Protein AF-A0A8R1I7Q3-F1 (afdb_monomer)

Nearest PDB structures (foldseek):
  7xw9-assembly1_R  TM=7.236E-01  e=1.911E+00  Homo sapiens
  2qe0-assembly1_D  TM=3.844E-01  e=2.574E+00  Streptococcus mutans
  7pkj-assembly1_C  TM=3.830E-01  e=5.929E+00  Streptococcus pyogenes M49 591
  7pkc-assembly3_I  TM=3.799E-01  e=6.680E+00  Streptococcus pyogenes M49 591

Foldseek 3Di:
DPPPPVVVVLVVLLVVLVVLLVVLVVLLVCLPPVDDPVCVVVSVVSNLVSVLSNLLSVLCQAFVWDWDDDPVDIDTDGPHVCVVVDDVSNVVSVVVSVVSD

Sequence (101 aa):
MIFAPTTVFSIVHSVISILGMIFNLLLTYLALWKTPKVIRSYATLIVNFAVSDFCACFSDLLVQQRIIPAGLTLGYVSSGVCKYFGPRVCYTMWVSFYLFF

Secondary structure (DSSP, 8-state):
---HHHHHHHHHHHHHHHHHHHHHHHHHHHHHHT--GGGHHHHHHHHHHHHHHHHHHHHHHHH-EEEEEETTEEEEEE-SGGGGT-HHHHHHHHHHHHH--

Organism: Caenorhabditis japonica (NCBI:txid281687)

Mean predicted aligned error: 8.15 Å

Radius of gyration: 17.1 Å; Cα contacts (8 Å, |Δi|>4): 95; chains: 1; bounding box: 45×26×52 Å

Structure (mmCIF, N/CA/C/O backbone):
data_AF-A0A8R1I7Q3-F1
#
_entry.id   AF-A0A8R1I7Q3-F1
#
loop_
_atom_site.group_PDB
_atom_site.id
_atom_site.type_symbol
_atom_site.label_atom_id
_atom_site.label_alt_id
_atom_site.label_comp_id
_atom_site.label_asym_id
_atom_site.label_entity_id
_atom_site.label_seq_id
_atom_site.pdbx_PDB_ins_code
_atom_site.Cartn_x
_atom_site.Cartn_y
_atom_site.Cartn_z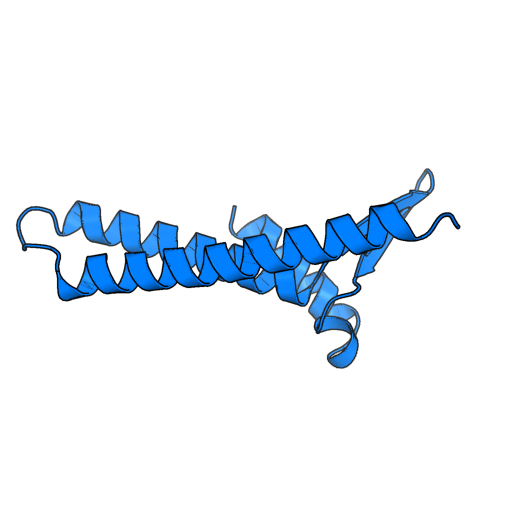
_atom_site.occupancy
_atom_site.B_iso_or_equiv
_atom_site.auth_seq_id
_atom_site.auth_comp_id
_atom_site.auth_asym_id
_atom_site.auth_atom_id
_atom_site.pdbx_PDB_model_num
ATOM 1 N N . MET A 1 1 ? 23.485 12.612 -16.899 1.00 41.44 1 MET A N 1
ATOM 2 C CA . MET A 1 1 ? 23.007 13.327 -15.690 1.00 41.44 1 MET A CA 1
ATOM 3 C C . MET A 1 1 ? 21.480 13.561 -15.660 1.00 41.44 1 MET A C 1
ATOM 5 O O . MET A 1 1 ? 21.023 14.383 -14.886 1.00 41.44 1 MET A O 1
ATOM 9 N N . ILE A 1 2 ? 20.667 12.818 -16.436 1.00 52.59 2 ILE A N 1
ATOM 10 C CA . ILE A 1 2 ? 19.211 13.069 -16.619 1.00 52.59 2 ILE A CA 1
ATOM 11 C C . ILE A 1 2 ? 18.325 12.095 -15.793 1.00 52.59 2 ILE A C 1
ATOM 13 O O . ILE A 1 2 ? 17.105 12.197 -15.784 1.00 52.59 2 ILE A O 1
ATOM 17 N N . PHE A 1 3 ? 18.928 11.161 -15.046 1.00 53.81 3 PHE A N 1
ATOM 18 C CA . PHE A 1 3 ? 18.215 10.092 -14.324 1.00 53.81 3 PHE A CA 1
ATOM 19 C C . PHE A 1 3 ? 17.756 10.445 -12.896 1.00 53.81 3 PHE A C 1
ATOM 21 O O . PHE A 1 3 ? 17.005 9.677 -12.308 1.00 53.81 3 PHE A O 1
ATOM 28 N N . ALA A 1 4 ? 18.177 11.578 -12.326 1.00 56.50 4 ALA A N 1
ATOM 29 C CA . ALA A 1 4 ? 17.861 11.929 -10.937 1.00 56.50 4 ALA A CA 1
ATOM 30 C C . ALA A 1 4 ? 16.367 12.220 -10.642 1.00 56.50 4 ALA A C 1
ATOM 32 O O . ALA A 1 4 ? 15.885 11.762 -9.609 1.00 56.50 4 ALA A O 1
ATOM 33 N N . PRO A 1 5 ? 15.590 12.935 -11.486 1.00 60.81 5 PRO A N 1
ATOM 34 C CA . PRO A 1 5 ? 14.223 13.299 -11.103 1.00 60.81 5 PRO A CA 1
ATOM 35 C C . PRO A 1 5 ? 13.256 12.106 -11.125 1.00 60.81 5 PRO A C 1
ATOM 37 O O . PRO A 1 5 ? 12.355 12.026 -10.294 1.00 60.81 5 PRO A O 1
ATOM 40 N N . THR A 1 6 ? 13.440 11.152 -12.042 1.00 67.75 6 THR A N 1
ATOM 41 C CA . THR A 1 6 ? 12.546 9.990 -12.174 1.00 67.75 6 THR A CA 1
ATOM 42 C C . THR A 1 6 ? 12.758 8.960 -11.068 1.00 67.75 6 THR A C 1
ATOM 44 O O . THR A 1 6 ? 11.790 8.365 -10.598 1.00 67.75 6 THR A O 1
ATOM 47 N N . THR A 1 7 ? 14.000 8.765 -10.620 1.00 69.06 7 THR A N 1
ATOM 48 C CA . THR A 1 7 ? 14.313 7.851 -9.513 1.00 69.06 7 THR A CA 1
ATOM 49 C C . THR A 1 7 ? 13.853 8.416 -8.178 1.00 69.06 7 THR A C 1
ATOM 51 O O . THR A 1 7 ? 13.235 7.691 -7.404 1.00 69.06 7 THR A O 1
ATOM 54 N N . VAL A 1 8 ? 14.065 9.714 -7.931 1.00 76.50 8 VAL A N 1
ATOM 55 C CA . VAL A 1 8 ? 13.585 10.387 -6.715 1.00 76.50 8 VAL A CA 1
ATOM 56 C C . VAL A 1 8 ? 12.065 10.303 -6.618 1.00 76.50 8 VAL A C 1
ATOM 58 O O . VAL A 1 8 ? 11.552 9.932 -5.568 1.00 76.50 8 VAL A O 1
ATOM 61 N N . PHE A 1 9 ? 11.345 10.550 -7.715 1.00 77.06 9 PHE A N 1
ATOM 62 C CA . PHE A 1 9 ? 9.886 10.436 -7.726 1.00 77.06 9 PHE A CA 1
ATOM 63 C C . PHE A 1 9 ? 9.414 9.015 -7.390 1.00 77.06 9 PHE A C 1
ATOM 65 O O . PHE A 1 9 ? 8.549 8.839 -6.538 1.00 77.06 9 PHE A O 1
ATOM 72 N N . SER A 1 10 ? 10.036 7.990 -7.983 1.00 76.38 10 SER A N 1
ATOM 73 C CA . SER A 1 10 ? 9.704 6.588 -7.696 1.00 76.38 10 SER A CA 1
ATOM 74 C C . SER A 1 10 ? 9.973 6.208 -6.236 1.00 76.38 10 SER A C 1
ATOM 76 O O . SER A 1 10 ? 9.194 5.466 -5.639 1.00 76.38 10 SER A O 1
ATOM 78 N N . ILE A 1 11 ? 11.063 6.710 -5.648 1.00 79.31 11 ILE A N 1
ATOM 79 C CA . ILE A 1 11 ? 11.422 6.453 -4.246 1.00 79.31 11 ILE A CA 1
ATOM 80 C C . ILE A 1 11 ? 10.428 7.141 -3.311 1.00 79.31 11 ILE A C 1
ATOM 82 O O . ILE A 1 11 ? 9.907 6.498 -2.406 1.00 79.31 11 ILE A O 1
ATOM 86 N N . VAL A 1 12 ? 10.129 8.420 -3.547 1.00 85.00 12 VAL A N 1
ATOM 87 C CA . VAL A 1 12 ? 9.166 9.187 -2.744 1.00 85.00 12 VAL A CA 1
ATOM 88 C C . VAL A 1 12 ? 7.796 8.520 -2.775 1.00 85.00 12 VAL A C 1
ATOM 90 O O . VAL A 1 12 ? 7.210 8.290 -1.721 1.00 85.00 12 VAL A O 1
ATOM 93 N N . HIS A 1 13 ? 7.329 8.131 -3.962 1.00 83.88 13 HIS A N 1
ATOM 94 C CA . HIS A 1 13 ? 6.064 7.421 -4.130 1.00 83.88 13 HIS A CA 1
ATOM 95 C C . HIS A 1 13 ? 6.049 6.103 -3.348 1.00 83.88 13 HIS A C 1
ATOM 97 O O . HIS A 1 13 ? 5.118 5.839 -2.600 1.00 83.88 13 HIS A O 1
ATOM 103 N N . SER A 1 14 ? 7.144 5.337 -3.401 1.00 83.75 14 SER A N 1
ATOM 104 C CA . SER A 1 14 ? 7.277 4.100 -2.617 1.00 83.75 14 SER A CA 1
ATOM 105 C C . SER A 1 14 ? 7.207 4.347 -1.109 1.00 83.75 14 SER A C 1
ATOM 107 O O . SER A 1 14 ? 6.535 3.612 -0.391 1.00 83.75 14 SER A O 1
ATOM 109 N N . VAL A 1 15 ? 7.891 5.380 -0.609 1.00 88.62 15 VAL A N 1
ATOM 110 C CA . VAL A 1 15 ? 7.890 5.723 0.822 1.00 88.62 15 VAL A CA 1
ATOM 111 C C . VAL A 1 15 ? 6.496 6.151 1.274 1.00 88.62 15 VAL A C 1
ATOM 113 O O . VAL A 1 15 ? 6.038 5.709 2.327 1.00 88.62 15 VAL A O 1
ATOM 116 N N . ILE A 1 16 ? 5.804 6.965 0.474 1.00 89.56 16 ILE A N 1
ATOM 117 C CA . ILE A 1 16 ? 4.433 7.400 0.759 1.00 89.56 16 ILE A CA 1
ATOM 118 C C . ILE A 1 16 ? 3.487 6.198 0.777 1.00 89.56 16 ILE A C 1
ATOM 120 O O . ILE A 1 16 ? 2.712 6.070 1.720 1.00 89.56 16 ILE A O 1
ATOM 124 N N . SER A 1 17 ? 3.586 5.286 -0.193 1.00 88.56 17 SER A N 1
ATOM 125 C CA . SER A 1 17 ? 2.749 4.084 -0.241 1.00 88.56 17 SER A CA 1
ATOM 126 C C . SER A 1 17 ? 3.001 3.163 0.961 1.00 88.56 17 SER A C 1
ATOM 128 O O . SER A 1 17 ? 2.048 2.673 1.562 1.00 88.56 17 SER A O 1
ATOM 130 N N . ILE A 1 18 ? 4.254 2.993 1.405 1.00 90.12 18 ILE A N 1
ATOM 131 C CA . ILE A 1 18 ? 4.578 2.225 2.625 1.00 90.12 18 ILE A CA 1
ATOM 132 C C . ILE A 1 18 ? 3.991 2.895 3.875 1.00 90.12 18 ILE A C 1
ATOM 134 O O . ILE A 1 18 ? 3.384 2.222 4.710 1.00 90.12 18 ILE A O 1
ATOM 138 N N . LEU A 1 19 ? 4.139 4.215 4.013 1.00 93.50 19 LEU A N 1
ATOM 139 C CA . LEU A 1 19 ? 3.548 4.959 5.129 1.00 93.50 19 LEU A CA 1
ATOM 140 C C . LEU A 1 19 ? 2.019 4.854 5.116 1.00 93.50 19 LEU A C 1
ATOM 142 O O . LEU A 1 19 ? 1.419 4.597 6.158 1.00 93.50 19 LEU A O 1
ATOM 146 N N . GLY A 1 20 ? 1.401 4.978 3.940 1.00 90.31 20 GLY A N 1
ATOM 147 C CA . GLY A 1 20 ? -0.033 4.795 3.734 1.00 90.31 20 GLY A CA 1
ATOM 148 C C . GLY A 1 20 ? -0.504 3.417 4.188 1.00 90.31 20 GLY A C 1
ATOM 149 O O . GLY A 1 20 ? -1.481 3.321 4.928 1.00 90.31 20 GLY A O 1
ATOM 150 N N . MET A 1 21 ? 0.227 2.352 3.851 1.00 92.31 21 MET A N 1
ATOM 151 C CA . MET A 1 21 ? -0.078 1.005 4.342 1.00 92.31 21 MET A CA 1
ATOM 152 C C . MET A 1 21 ? -0.014 0.919 5.871 1.00 92.31 21 MET A C 1
ATOM 154 O O . MET A 1 21 ? -0.929 0.377 6.487 1.00 92.31 21 MET A O 1
ATOM 158 N N . ILE A 1 22 ? 1.037 1.462 6.493 1.00 94.50 22 ILE A N 1
ATOM 159 C CA . ILE A 1 22 ? 1.223 1.409 7.952 1.00 94.50 22 ILE A CA 1
ATOM 160 C C . ILE A 1 22 ? 0.098 2.162 8.669 1.00 94.50 22 ILE A C 1
ATOM 162 O O . ILE A 1 22 ? -0.495 1.630 9.610 1.00 94.50 22 ILE A O 1
ATOM 166 N N . PHE A 1 23 ? -0.229 3.378 8.226 1.00 93.81 23 PHE A N 1
ATOM 167 C CA . PHE A 1 23 ? -1.272 4.188 8.854 1.00 93.81 23 PHE A CA 1
ATOM 168 C C . PHE A 1 23 ? -2.670 3.592 8.665 1.00 93.81 23 PHE A C 1
ATOM 170 O O . PHE A 1 23 ? -3.436 3.561 9.627 1.00 93.81 23 PHE A O 1
ATOM 177 N N . ASN A 1 24 ? -2.997 3.058 7.484 1.00 92.12 24 ASN A N 1
ATOM 178 C CA . ASN A 1 24 ? -4.291 2.413 7.244 1.00 92.12 24 ASN A CA 1
ATOM 179 C C . ASN A 1 24 ? -4.442 1.086 8.004 1.00 92.12 24 ASN A C 1
ATOM 181 O O . ASN A 1 24 ? -5.519 0.783 8.527 1.00 92.12 24 ASN A O 1
ATOM 185 N N . LEU A 1 25 ? -3.355 0.325 8.164 1.00 92.19 25 LEU A N 1
ATOM 186 C CA . LEU A 1 25 ? -3.342 -0.868 9.013 1.00 92.19 25 LEU A CA 1
ATOM 187 C C . LEU A 1 25 ? -3.545 -0.498 10.491 1.00 92.19 25 LEU A C 1
ATOM 189 O O . LEU A 1 25 ? -4.340 -1.129 11.190 1.00 92.19 25 LEU A O 1
ATOM 193 N N . LEU A 1 26 ? -2.871 0.556 10.963 1.00 92.88 26 LEU A N 1
ATOM 194 C CA . LEU A 1 26 ? -3.031 1.068 12.323 1.00 92.88 26 LEU A CA 1
ATOM 195 C C . LEU A 1 26 ? -4.455 1.585 12.568 1.00 92.88 26 LEU A C 1
ATOM 197 O O . LEU A 1 26 ? -5.034 1.305 13.617 1.00 92.88 26 LEU A O 1
ATOM 201 N N . LEU A 1 27 ? -5.039 2.296 11.601 1.00 90.81 27 LEU A N 1
ATOM 202 C CA . LEU A 1 27 ? -6.417 2.779 11.662 1.00 90.81 27 LEU A CA 1
ATOM 203 C C . LEU A 1 27 ? -7.404 1.613 11.750 1.00 90.81 27 LEU A C 1
ATOM 205 O O . LEU A 1 27 ? -8.300 1.631 12.592 1.00 90.81 27 LEU A O 1
ATOM 209 N N . THR A 1 28 ? -7.190 0.569 10.949 1.00 91.06 28 THR A N 1
ATOM 210 C CA . THR A 1 28 ? -7.981 -0.668 10.995 1.00 91.06 28 THR A CA 1
ATOM 211 C C . THR A 1 28 ? -7.867 -1.347 12.362 1.00 91.06 28 THR A C 1
ATOM 213 O O . THR A 1 28 ? -8.877 -1.734 12.950 1.00 91.06 28 THR A O 1
ATOM 216 N N . TYR A 1 29 ? -6.658 -1.438 12.923 1.00 89.69 29 TYR A N 1
ATOM 217 C CA . TYR A 1 29 ? -6.430 -1.984 14.263 1.00 89.69 29 TYR A CA 1
ATOM 218 C C . TYR A 1 29 ? -7.158 -1.171 15.347 1.00 89.69 29 TYR A C 1
ATOM 220 O O . TYR A 1 29 ? -7.891 -1.717 16.173 1.00 89.69 29 TYR A O 1
ATOM 228 N N . LEU A 1 30 ? -7.024 0.154 15.331 1.00 89.69 30 LEU A N 1
ATOM 229 C CA . LEU A 1 30 ? -7.710 1.028 16.283 1.00 89.69 30 LEU A CA 1
ATOM 230 C C . LEU A 1 30 ? -9.235 0.907 16.156 1.00 89.69 30 LEU A C 1
ATOM 232 O O . LEU A 1 30 ? -9.922 0.794 17.172 1.00 89.69 30 LEU A O 1
ATOM 236 N N . ALA A 1 31 ? -9.754 0.857 14.928 1.00 88.38 31 ALA A N 1
ATOM 237 C CA . ALA A 1 31 ? -11.182 0.748 14.651 1.00 88.38 31 ALA A CA 1
ATOM 238 C C . ALA A 1 31 ? -11.795 -0.595 15.097 1.00 88.38 31 ALA A C 1
ATOM 240 O O . ALA A 1 31 ? -12.973 -0.657 15.449 1.00 88.38 31 ALA A O 1
ATOM 241 N N . LEU A 1 32 ? -11.013 -1.679 15.111 1.00 85.88 32 LEU A N 1
ATOM 242 C CA . LEU A 1 32 ? -11.481 -2.996 15.554 1.00 85.88 32 LEU A CA 1
ATOM 243 C C . LEU A 1 32 ? -11.381 -3.182 17.073 1.00 85.88 32 LEU A C 1
ATOM 245 O O . LEU A 1 32 ? -12.308 -3.712 17.686 1.00 85.88 32 LEU A O 1
ATOM 249 N N . TRP A 1 33 ? -10.276 -2.753 17.692 1.00 84.62 33 TRP A N 1
ATOM 250 C CA . TRP A 1 33 ? -9.994 -3.052 19.103 1.00 84.62 33 TRP A CA 1
ATOM 251 C C . TRP A 1 33 ? -10.373 -1.941 20.087 1.00 84.62 33 TRP A C 1
ATOM 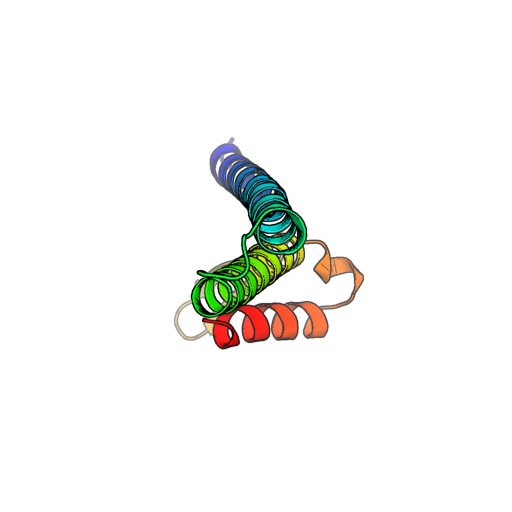253 O O . TRP A 1 33 ? -10.614 -2.235 21.259 1.00 84.62 33 TRP A O 1
ATOM 263 N N . LYS A 1 34 ? -10.412 -0.670 19.667 1.00 84.56 34 LYS A N 1
ATOM 264 C CA . LYS A 1 34 ? -10.644 0.474 20.574 1.00 84.56 34 LYS A CA 1
ATOM 265 C C . LYS A 1 34 ? -12.017 1.122 20.423 1.00 84.56 34 LYS A C 1
ATOM 267 O O . LYS A 1 34 ? -12.375 1.961 21.247 1.00 84.56 34 LYS A O 1
ATOM 272 N N . THR A 1 35 ? -12.796 0.744 19.417 1.00 84.25 35 THR A N 1
ATOM 273 C CA . THR A 1 35 ? -14.050 1.429 19.109 1.00 84.25 35 THR A CA 1
ATOM 274 C C . THR A 1 35 ? -15.211 0.976 20.016 1.00 84.25 35 THR A C 1
ATOM 276 O O . THR A 1 35 ? -15.574 -0.203 2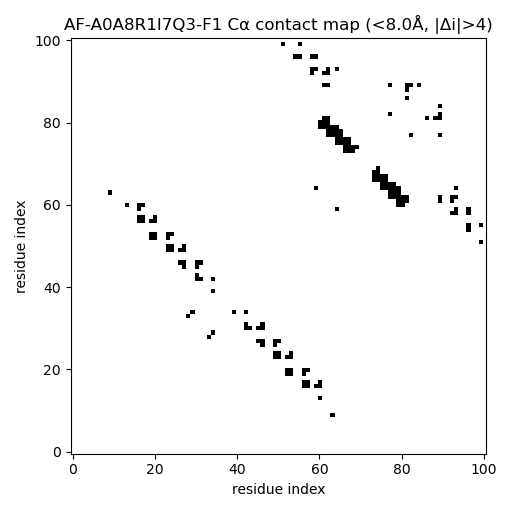0.017 1.00 84.25 35 THR A O 1
ATOM 279 N N . PRO A 1 36 ? -15.844 1.893 20.780 1.00 77.50 36 PRO A N 1
ATOM 280 C CA . PRO A 1 36 ? -17.000 1.573 21.615 1.00 77.50 36 PRO A CA 1
ATOM 281 C C . PRO A 1 36 ? -18.245 1.235 20.779 1.00 77.50 36 PRO A C 1
ATOM 283 O O . PRO A 1 36 ? -18.462 1.776 19.694 1.00 77.50 36 PRO A O 1
ATOM 286 N N . LYS A 1 37 ? -19.117 0.372 21.325 1.00 72.38 37 LYS A N 1
ATOM 287 C CA . LYS A 1 37 ? -20.314 -0.180 20.650 1.00 72.38 37 LYS A CA 1
ATOM 288 C C . LYS A 1 37 ? -21.278 0.871 20.068 1.00 72.38 37 LYS A C 1
ATOM 290 O O . LYS A 1 37 ? -22.016 0.543 19.146 1.00 72.38 37 LYS A O 1
ATOM 295 N N . VAL A 1 38 ? -21.257 2.108 20.569 1.00 71.56 38 VAL A N 1
ATOM 296 C CA . VAL A 1 38 ? -22.149 3.208 20.151 1.00 71.56 38 VAL A CA 1
ATOM 297 C C . VAL A 1 38 ? 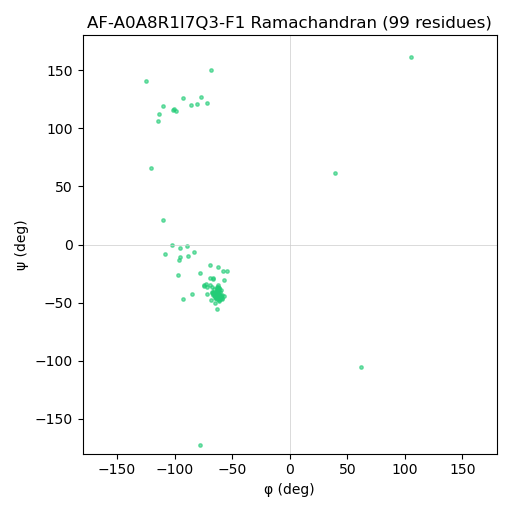-21.854 3.712 18.729 1.00 71.56 38 VAL A C 1
ATOM 299 O O . VAL A 1 38 ? -22.773 4.129 18.036 1.00 71.56 38 VAL A O 1
ATOM 302 N N . ILE A 1 39 ? -20.609 3.616 18.251 1.00 77.81 39 ILE A N 1
ATOM 303 C CA . ILE A 1 39 ? -20.200 4.077 16.906 1.00 77.81 39 ILE A CA 1
ATOM 304 C C . ILE A 1 39 ? -19.869 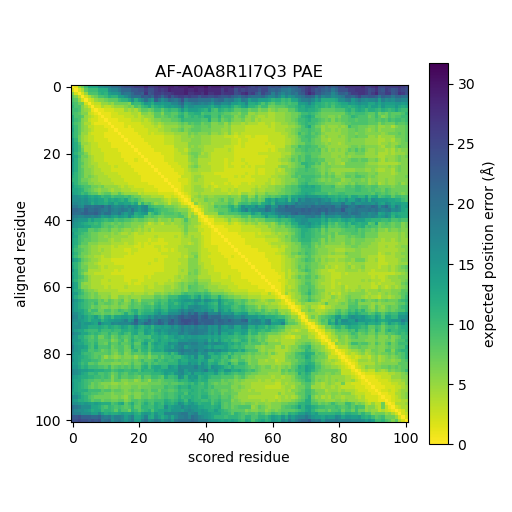2.913 15.958 1.00 77.81 39 ILE A C 1
ATOM 306 O O . ILE A 1 39 ? -19.165 3.086 14.964 1.00 77.81 39 ILE A O 1
ATOM 310 N N . ARG A 1 40 ? -20.366 1.705 16.248 1.00 75.31 40 ARG A N 1
ATOM 311 C CA . ARG A 1 40 ? -19.995 0.482 15.518 1.00 75.31 40 ARG A CA 1
ATOM 312 C C . ARG A 1 40 ? -20.327 0.550 14.025 1.00 75.31 40 ARG A C 1
ATOM 314 O O . ARG A 1 40 ? -19.512 0.130 13.215 1.00 75.31 40 ARG A O 1
ATOM 321 N N . SER A 1 41 ? -21.471 1.134 13.667 1.00 81.56 41 SER A N 1
ATOM 322 C CA . SER A 1 41 ? -21.869 1.316 12.264 1.00 81.56 41 SER A CA 1
ATOM 323 C C . SER A 1 41 ? -20.893 2.218 11.502 1.00 81.56 41 SER A C 1
ATOM 325 O O . SER A 1 41 ? -20.556 1.941 10.355 1.00 81.56 41 SER A O 1
ATOM 327 N N . TYR A 1 42 ? -20.389 3.267 12.158 1.00 83.06 42 TYR A N 1
ATOM 328 C CA . TYR A 1 42 ? -19.407 4.181 11.574 1.00 83.06 42 TYR A CA 1
ATOM 329 C C . TYR A 1 42 ? -18.012 3.539 11.496 1.00 83.06 42 TYR A C 1
ATOM 331 O O . TYR A 1 42 ? -17.290 3.720 10.521 1.00 83.06 42 TYR A O 1
ATOM 339 N N . ALA A 1 43 ? -17.656 2.711 12.482 1.00 84.88 43 ALA A N 1
ATOM 340 C CA . ALA A 1 43 ? -16.397 1.970 12.499 1.00 84.88 43 ALA A CA 1
ATOM 341 C C . ALA A 1 43 ? -16.280 0.973 11.339 1.00 84.88 43 ALA A C 1
ATOM 343 O O . ALA A 1 43 ? -15.206 0.837 10.762 1.00 84.88 43 ALA A O 1
ATOM 344 N N . THR A 1 44 ? -17.374 0.312 10.946 1.00 85.12 44 THR A N 1
ATOM 345 C CA . THR A 1 44 ? -17.372 -0.592 9.786 1.00 85.12 44 THR A CA 1
ATOM 346 C C . THR A 1 44 ? -17.059 0.145 8.484 1.00 85.12 44 THR A C 1
ATOM 348 O O . THR A 1 44 ? -16.304 -0.370 7.664 1.00 85.12 44 THR A O 1
ATOM 351 N N . LEU A 1 45 ? -17.581 1.363 8.308 1.00 88.88 45 LEU A N 1
ATOM 352 C CA . LEU A 1 45 ? -17.254 2.199 7.149 1.00 88.88 45 LEU A CA 1
ATOM 353 C C . LEU A 1 45 ? -15.778 2.608 7.154 1.00 88.88 45 LEU A C 1
ATOM 355 O O . LEU A 1 45 ? -15.115 2.470 6.131 1.00 88.88 45 LEU A O 1
ATOM 359 N N . ILE A 1 46 ? -15.251 3.027 8.310 1.00 89.62 46 ILE A N 1
ATOM 360 C CA . ILE A 1 46 ? -13.829 3.375 8.464 1.00 89.62 46 ILE A CA 1
ATOM 361 C C . ILE A 1 46 ? -12.934 2.180 8.130 1.00 89.62 46 ILE A C 1
ATOM 363 O O . ILE A 1 46 ? -11.952 2.343 7.416 1.00 89.62 46 ILE A O 1
ATOM 367 N N . VAL A 1 47 ? -13.270 0.981 8.611 1.00 89.31 47 VAL A N 1
ATOM 368 C CA . VAL A 1 47 ? -12.498 -0.235 8.317 1.00 89.31 47 VAL A CA 1
ATOM 369 C C . VAL A 1 47 ? -12.541 -0.568 6.828 1.00 89.31 47 VAL A C 1
ATOM 371 O O . VAL A 1 47 ? -11.497 -0.837 6.250 1.00 89.31 47 VAL A O 1
ATOM 374 N N . ASN A 1 48 ? -13.710 -0.515 6.185 1.00 89.56 48 ASN A N 1
ATOM 375 C CA . ASN A 1 48 ? -13.812 -0.775 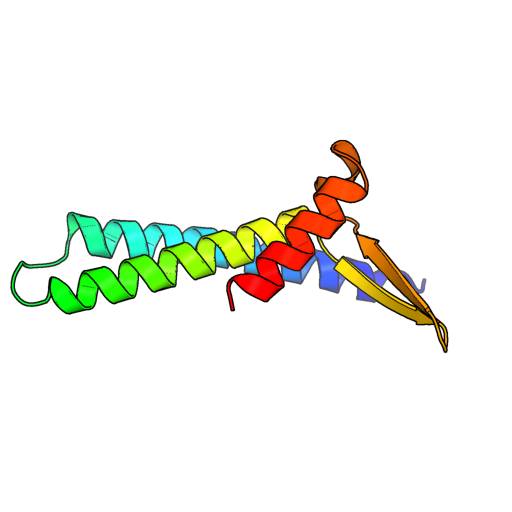4.745 1.00 89.56 48 ASN A CA 1
ATOM 376 C C . ASN A 1 48 ? -12.989 0.222 3.921 1.00 89.56 48 ASN A C 1
ATOM 378 O O . ASN A 1 48 ? -12.312 -0.175 2.973 1.00 89.56 48 ASN A O 1
ATOM 382 N N . PHE A 1 49 ? -13.018 1.499 4.302 1.00 89.44 49 PHE A N 1
ATOM 383 C CA . PHE A 1 49 ? -12.225 2.536 3.653 1.00 89.44 49 PHE A CA 1
ATOM 384 C C . PHE A 1 49 ? -10.723 2.295 3.857 1.00 89.44 49 PHE A C 1
ATOM 386 O O . PHE A 1 49 ? -9.986 2.175 2.886 1.00 89.44 49 PHE A O 1
ATOM 393 N N . ALA A 1 50 ? -10.291 2.066 5.100 1.00 91.19 50 ALA A N 1
ATOM 394 C CA . ALA A 1 50 ? -8.893 1.799 5.435 1.00 91.19 50 ALA A CA 1
ATOM 395 C C . ALA A 1 50 ? -8.341 0.530 4.760 1.00 91.19 50 ALA A C 1
ATOM 397 O O . ALA A 1 50 ? -7.189 0.501 4.329 1.00 91.19 50 ALA A O 1
ATOM 398 N N . VAL A 1 51 ? -9.150 -0.527 4.636 1.00 89.56 51 VAL A N 1
ATOM 399 C CA . VAL A 1 51 ? -8.773 -1.744 3.899 1.00 89.56 51 VAL A CA 1
ATOM 400 C C . VAL A 1 51 ? -8.621 -1.449 2.407 1.00 89.56 51 VAL A C 1
ATOM 402 O O . VAL A 1 51 ? -7.669 -1.924 1.789 1.00 89.56 51 VAL A O 1
ATOM 405 N N . SER A 1 52 ? -9.514 -0.642 1.838 1.00 89.94 52 SER A N 1
ATOM 406 C CA . SER A 1 52 ? -9.438 -0.242 0.429 1.00 89.94 52 SER A CA 1
ATOM 407 C C . SER A 1 52 ? -8.179 0.587 0.157 1.00 89.94 52 SER A C 1
ATOM 409 O O . SER A 1 52 ? -7.432 0.263 -0.766 1.00 89.94 52 SER A O 1
ATOM 411 N N . ASP A 1 53 ? -7.868 1.568 1.009 1.00 89.69 53 ASP A N 1
ATOM 412 C CA . ASP A 1 53 ? -6.629 2.353 0.932 1.00 89.69 53 ASP A CA 1
ATOM 413 C C . ASP A 1 53 ? -5.374 1.485 1.108 1.00 89.69 53 ASP A C 1
ATOM 415 O O . ASP A 1 53 ? -4.377 1.659 0.405 1.00 89.69 53 ASP A O 1
ATOM 419 N N . PHE A 1 54 ? -5.412 0.497 2.005 1.00 90.69 54 PHE A N 1
ATOM 420 C CA . PHE A 1 54 ? -4.315 -0.456 2.158 1.00 90.69 54 PHE A CA 1
ATOM 421 C C . PHE A 1 54 ? -4.082 -1.262 0.871 1.00 90.69 54 PHE A C 1
ATOM 423 O O . PHE A 1 54 ? -2.943 -1.370 0.407 1.00 90.69 54 PHE A O 1
ATOM 430 N N . CYS A 1 55 ? -5.145 -1.806 0.269 1.00 88.50 55 CYS A N 1
ATOM 431 C CA . CYS A 1 55 ? -5.072 -2.540 -0.996 1.00 88.50 55 CYS A CA 1
ATOM 432 C C . CYS A 1 55 ? -4.590 -1.653 -2.152 1.00 88.50 55 CYS A C 1
ATOM 434 O O . CYS A 1 55 ? -3.826 -2.118 -3.006 1.00 88.50 55 CYS A O 1
ATOM 436 N N . ALA A 1 56 ? -4.987 -0.381 -2.157 1.00 87.00 56 ALA A N 1
ATOM 437 C CA . ALA A 1 56 ? -4.551 0.612 -3.127 1.00 87.00 56 ALA A CA 1
ATOM 438 C C . ALA A 1 56 ? -3.034 0.850 -3.030 1.00 87.00 56 ALA A C 1
ATOM 440 O O . ALA A 1 56 ? -2.315 0.630 -4.006 1.00 87.00 56 ALA A O 1
ATOM 441 N N . CYS A 1 57 ? -2.523 1.195 -1.844 1.00 88.56 57 CYS A N 1
ATOM 442 C CA . CYS A 1 57 ? -1.088 1.407 -1.626 1.00 88.56 57 CYS A CA 1
ATOM 443 C C . CYS A 1 57 ? -0.251 0.139 -1.872 1.00 88.56 57 CYS A C 1
ATOM 445 O O . CYS A 1 57 ? 0.866 0.218 -2.384 1.00 88.56 57 CYS A O 1
ATOM 447 N N . PHE A 1 58 ? -0.782 -1.042 -1.543 1.00 87.06 58 PHE A N 1
ATOM 448 C CA . PHE A 1 58 ? -0.110 -2.314 -1.811 1.00 87.06 58 PHE A CA 1
ATOM 449 C C . PHE A 1 58 ? 0.033 -2.584 -3.314 1.00 87.06 58 PHE A C 1
ATOM 451 O O . PHE A 1 58 ? 1.114 -2.937 -3.787 1.00 87.06 58 PHE A O 1
ATOM 458 N N . SER A 1 59 ? -1.041 -2.379 -4.077 1.00 84.62 59 SER A N 1
ATOM 459 C CA . SER A 1 59 ? -1.033 -2.573 -5.532 1.00 84.62 59 SER A CA 1
ATOM 460 C C . SER A 1 59 ? -0.112 -1.566 -6.225 1.00 84.62 59 SER A C 1
ATOM 462 O O . SER A 1 59 ? 0.619 -1.923 -7.150 1.00 84.62 59 SER A O 1
ATOM 464 N N . ASP A 1 60 ? -0.090 -0.328 -5.735 1.00 84.38 60 ASP A N 1
ATOM 465 C CA . ASP A 1 60 ? 0.795 0.730 -6.210 1.00 84.38 60 ASP A CA 1
ATOM 466 C C . ASP A 1 60 ? 2.285 0.360 -6.071 1.00 84.38 60 ASP A C 1
ATOM 468 O O . ASP A 1 60 ? 3.040 0.453 -7.045 1.00 84.38 60 ASP A O 1
ATOM 472 N N . LEU A 1 61 ? 2.693 -0.183 -4.917 1.00 83.44 61 LEU A N 1
ATOM 473 C CA . LEU A 1 61 ? 4.056 -0.687 -4.700 1.00 83.44 61 LEU A CA 1
ATOM 474 C C . LEU A 1 61 ? 4.414 -1.864 -5.612 1.00 83.44 61 LEU A C 1
ATOM 476 O O . LEU A 1 61 ? 5.557 -1.985 -6.059 1.00 83.44 61 LEU A O 1
ATOM 480 N N . LEU A 1 62 ? 3.457 -2.752 -5.885 1.00 82.00 62 LEU A N 1
ATOM 481 C CA . LEU A 1 62 ? 3.699 -3.925 -6.724 1.00 82.00 62 LEU A CA 1
ATOM 482 C C . LEU A 1 62 ? 3.865 -3.566 -8.198 1.00 82.00 62 LEU A C 1
ATOM 484 O O . LEU A 1 62 ? 4.671 -4.200 -8.887 1.00 82.00 62 LEU A O 1
ATOM 488 N N . VAL A 1 63 ? 3.119 -2.576 -8.686 1.00 81.19 63 VAL A N 1
ATOM 489 C CA . VAL A 1 63 ? 3.112 -2.220 -10.105 1.00 81.19 63 VAL A CA 1
ATOM 490 C C . VAL A 1 63 ? 4.135 -1.125 -10.423 1.00 81.19 63 VAL A C 1
ATOM 492 O O . VAL A 1 63 ? 4.876 -1.274 -11.396 1.00 81.19 63 VAL A O 1
ATOM 495 N N . GLN A 1 64 ? 4.202 -0.042 -9.636 1.00 77.38 64 GLN A N 1
ATOM 496 C CA . GLN A 1 64 ? 4.962 1.181 -9.956 1.00 77.38 64 GLN A CA 1
ATOM 497 C C . GLN A 1 64 ? 4.857 1.551 -11.447 1.00 77.38 64 GLN A C 1
ATOM 499 O O . GLN A 1 64 ? 5.839 1.503 -12.199 1.00 77.38 64 GLN A O 1
ATOM 504 N N . GLN A 1 65 ? 3.631 1.830 -11.904 1.00 72.50 65 GLN A N 1
ATOM 505 C CA . GLN A 1 65 ? 3.343 2.006 -13.326 1.00 72.50 65 GLN A CA 1
ATOM 506 C C . GLN A 1 65 ? 3.809 3.369 -13.841 1.00 72.50 65 GLN A C 1
ATOM 508 O O . GLN A 1 65 ? 3.387 4.414 -13.351 1.00 72.50 65 GLN A O 1
ATOM 513 N N . ARG A 1 66 ? 4.600 3.365 -14.913 1.00 73.06 66 ARG A N 1
ATOM 514 C CA . ARG A 1 66 ? 4.944 4.551 -15.699 1.00 73.06 66 ARG A CA 1
ATOM 515 C C . ARG A 1 66 ? 4.274 4.470 -17.067 1.00 73.06 66 ARG A C 1
ATOM 517 O O . ARG A 1 66 ? 4.541 3.547 -17.834 1.00 73.06 66 ARG A O 1
ATOM 524 N N . ILE A 1 67 ? 3.416 5.441 -17.376 1.00 73.50 67 ILE A N 1
ATOM 525 C CA . ILE A 1 67 ? 2.734 5.545 -18.673 1.00 73.50 67 ILE A CA 1
ATOM 526 C C . ILE A 1 67 ? 3.571 6.437 -19.589 1.00 73.50 67 ILE A C 1
ATOM 528 O O . ILE A 1 67 ? 3.899 7.567 -19.223 1.00 73.50 67 ILE A O 1
ATOM 532 N N . ILE A 1 68 ? 3.917 5.940 -20.775 1.00 77.06 68 ILE A N 1
ATOM 533 C CA . ILE A 1 68 ? 4.552 6.732 -21.829 1.00 77.06 68 ILE A CA 1
ATOM 534 C C . ILE A 1 68 ? 3.568 6.841 -23.002 1.00 77.06 68 ILE A C 1
ATOM 536 O O . ILE A 1 68 ? 3.282 5.826 -23.644 1.00 77.06 68 ILE A O 1
ATOM 540 N N . PRO A 1 69 ? 3.026 8.039 -23.289 1.00 73.12 69 PRO A N 1
ATOM 541 C CA . PRO A 1 69 ? 2.164 8.232 -24.446 1.00 73.12 69 PRO A CA 1
ATOM 542 C C . PRO A 1 69 ? 2.996 8.186 -25.736 1.00 73.12 69 PRO A C 1
ATOM 544 O O . PRO A 1 69 ? 3.916 8.982 -25.916 1.00 73.12 69 PRO A O 1
ATOM 547 N N . ALA A 1 70 ? 2.667 7.262 -26.641 1.00 73.25 70 ALA A N 1
ATOM 548 C CA . ALA A 1 70 ? 3.278 7.117 -27.961 1.00 73.25 70 ALA A CA 1
ATOM 549 C C . ALA A 1 70 ? 2.200 7.260 -29.051 1.00 73.25 70 ALA A C 1
ATOM 551 O O . ALA A 1 70 ? 1.860 6.310 -29.762 1.00 73.25 70 ALA A O 1
ATOM 552 N N . GLY A 1 71 ? 1.623 8.464 -29.146 1.00 75.69 71 GLY A N 1
ATOM 553 C CA . GLY A 1 71 ? 0.600 8.807 -30.138 1.00 75.69 71 GLY A CA 1
ATOM 554 C C . GLY A 1 71 ? -0.667 7.960 -29.991 1.00 75.69 71 GLY A C 1
ATOM 555 O O . GLY A 1 71 ? -1.449 8.175 -29.073 1.00 75.69 71 GLY A O 1
ATOM 556 N N . LEU A 1 72 ? -0.858 6.991 -30.893 1.00 72.75 72 LE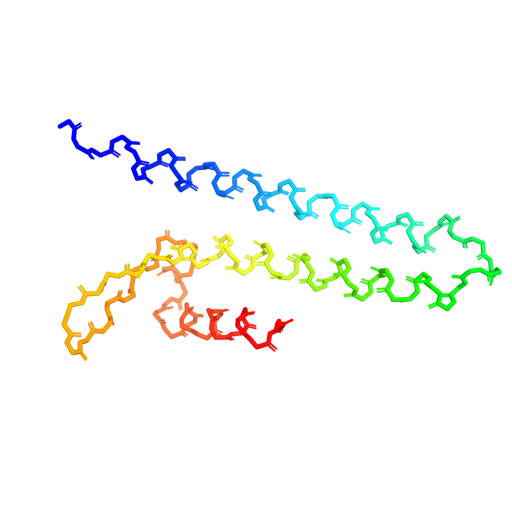U A N 1
ATOM 557 C CA . LEU A 1 72 ? -2.009 6.072 -30.910 1.00 72.75 72 LEU A CA 1
ATOM 558 C C . LEU A 1 72 ? -1.857 4.866 -29.967 1.00 72.75 72 LEU A C 1
ATOM 560 O O . LEU A 1 72 ? -2.793 4.084 -29.819 1.00 72.75 72 LEU A O 1
ATOM 564 N N . THR A 1 73 ? -0.6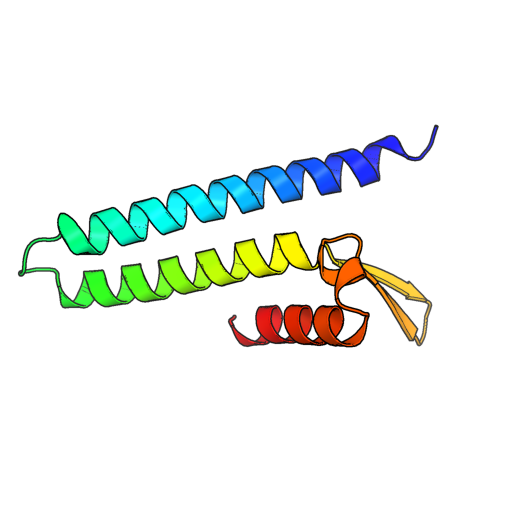89 4.690 -29.344 1.00 72.00 73 THR A N 1
ATOM 565 C CA . THR A 1 73 ? -0.409 3.566 -28.440 1.00 72.00 73 THR A CA 1
ATOM 566 C C . THR A 1 73 ? 0.052 4.057 -27.070 1.00 72.00 73 THR A C 1
ATOM 568 O O . THR A 1 73 ? 0.800 5.030 -26.957 1.00 72.00 73 THR A O 1
ATOM 571 N N . LEU A 1 74 ? -0.405 3.383 -26.012 1.00 76.19 74 LEU A N 1
ATOM 572 C CA . LEU A 1 74 ? 0.016 3.633 -24.635 1.00 76.19 74 LEU A CA 1
ATOM 573 C C . LEU A 1 74 ? 1.032 2.568 -24.224 1.00 76.19 74 LEU A C 1
ATOM 575 O O . LEU A 1 74 ? 0.711 1.381 -24.162 1.00 76.19 74 LEU A O 1
ATOM 579 N N . GLY A 1 75 ? 2.264 2.995 -23.954 1.00 72.62 75 GLY A N 1
ATOM 580 C CA . GLY A 1 75 ? 3.294 2.131 -23.392 1.00 72.62 75 GLY A CA 1
ATOM 581 C C . GLY A 1 75 ? 3.180 2.095 -21.872 1.00 72.62 75 GLY A C 1
ATOM 582 O O . GLY A 1 75 ? 3.323 3.131 -21.221 1.00 72.62 75 GLY A O 1
ATOM 583 N N . TYR A 1 76 ? 2.960 0.911 -21.305 1.00 71.31 76 TYR A N 1
ATOM 584 C CA . TYR A 1 76 ? 2.979 0.695 -19.860 1.00 71.31 76 TYR A CA 1
ATOM 585 C C . TYR A 1 76 ? 4.317 0.085 -19.451 1.00 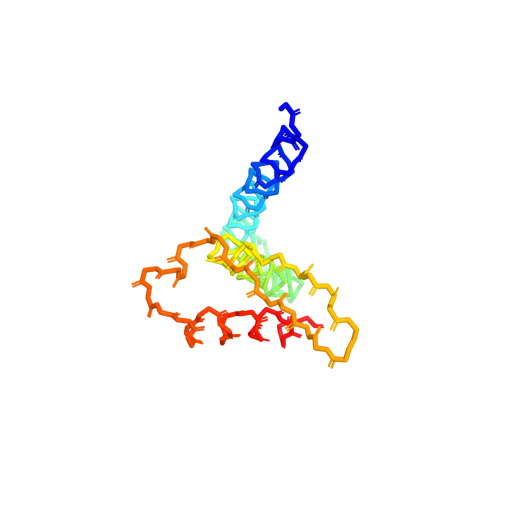71.31 76 TYR A C 1
ATOM 587 O O . TYR A 1 76 ? 4.665 -1.016 -19.878 1.00 71.31 76 TYR A O 1
ATOM 595 N N . VAL A 1 77 ? 5.081 0.810 -18.636 1.00 72.75 77 VAL A N 1
ATOM 596 C CA . VAL A 1 77 ? 6.347 0.334 -18.072 1.00 72.75 77 VAL A CA 1
ATOM 597 C C . VAL A 1 77 ? 6.176 0.208 -16.569 1.00 72.75 77 VAL A C 1
ATOM 599 O O . VAL A 1 77 ? 6.133 1.208 -15.857 1.00 72.75 77 VAL A O 1
ATOM 602 N N . SER A 1 78 ? 6.071 -1.026 -16.094 1.00 75.81 78 SER A N 1
ATOM 603 C CA . SER A 1 78 ? 5.935 -1.338 -14.673 1.00 75.81 78 SER A CA 1
ATOM 604 C C . SER A 1 78 ? 7.300 -1.729 -14.109 1.00 75.81 78 SER A C 1
ATOM 606 O O . SER A 1 78 ? 7.891 -2.723 -14.537 1.00 75.81 78 SER A O 1
ATOM 608 N N . SER A 1 79 ? 7.825 -0.923 -13.185 1.00 73.44 79 SER A N 1
ATOM 609 C CA . SER A 1 79 ? 9.142 -1.151 -12.559 1.00 73.44 79 SER A CA 1
ATOM 610 C C . SER A 1 79 ? 9.067 -1.892 -11.222 1.00 73.44 79 SER A C 1
ATOM 612 O O . SER A 1 79 ? 10.111 -2.189 -10.643 1.00 73.44 79 SER A O 1
ATOM 614 N N . GLY A 1 80 ? 7.862 -2.193 -10.737 1.00 76.06 80 GLY A N 1
ATOM 615 C CA . GLY A 1 80 ? 7.655 -2.817 -9.436 1.00 76.06 80 GLY A CA 1
ATOM 616 C C . GLY A 1 80 ? 7.927 -4.325 -9.395 1.00 76.06 80 GLY A C 1
ATOM 617 O O . GLY A 1 80 ? 8.399 -4.959 -10.346 1.00 76.06 80 GLY A O 1
ATOM 618 N N . VAL A 1 81 ? 7.580 -4.922 -8.255 1.00 74.50 81 VAL A N 1
ATOM 619 C CA . VAL A 1 81 ? 7.798 -6.344 -7.932 1.00 74.50 81 VAL A CA 1
ATOM 620 C C . VAL A 1 81 ? 7.040 -7.290 -8.876 1.00 74.50 81 VAL A C 1
ATOM 622 O O . VAL A 1 81 ? 7.418 -8.451 -9.040 1.00 74.50 81 VAL A O 1
ATOM 625 N N . CYS A 1 82 ? 6.009 -6.798 -9.569 1.00 76.31 82 CYS A N 1
ATOM 626 C CA . CYS A 1 82 ? 5.265 -7.568 -10.564 1.00 76.31 82 CYS A CA 1
ATOM 627 C C . CYS A 1 82 ? 6.146 -8.104 -11.711 1.00 76.31 82 CYS A C 1
ATOM 629 O O . CYS A 1 82 ? 5.780 -9.088 -12.356 1.00 76.31 82 CYS A O 1
ATOM 631 N N . LYS A 1 83 ? 7.315 -7.490 -11.967 1.00 74.81 83 LYS A N 1
ATOM 632 C CA . LYS A 1 83 ? 8.243 -7.903 -13.030 1.00 74.81 83 LYS A CA 1
ATOM 633 C C . LYS A 1 83 ? 8.684 -9.361 -12.873 1.00 74.81 83 LYS A C 1
ATOM 635 O O . LYS A 1 83 ? 8.918 -10.031 -13.875 1.00 74.81 83 LYS A O 1
ATOM 640 N N . TYR A 1 84 ? 8.754 -9.855 -11.638 1.00 77.88 84 TYR A N 1
ATOM 641 C CA . TYR A 1 84 ? 9.140 -11.233 -11.332 1.00 77.88 84 TYR A CA 1
ATOM 642 C C . TYR A 1 84 ? 8.012 -12.250 -11.566 1.00 77.88 84 TYR A C 1
ATOM 644 O O . TYR A 1 84 ? 8.291 -13.414 -11.828 1.00 77.88 84 TYR A O 1
ATOM 652 N N . PHE A 1 85 ? 6.750 -11.815 -11.514 1.00 80.06 85 PHE A N 1
ATOM 653 C CA . PHE A 1 85 ? 5.567 -12.671 -11.685 1.00 80.06 85 PHE A CA 1
ATOM 654 C C . PHE A 1 85 ? 5.030 -12.686 -13.125 1.00 80.06 85 PHE A C 1
ATOM 656 O O . PHE A 1 85 ? 4.193 -13.517 -13.476 1.00 80.06 85 PHE A O 1
ATOM 663 N N . GLY A 1 86 ? 5.531 -11.785 -13.972 1.00 80.62 86 GLY A N 1
ATOM 664 C CA . GLY A 1 86 ? 5.217 -11.708 -15.393 1.00 80.62 86 GLY A CA 1
ATOM 665 C C . GLY A 1 86 ? 4.269 -10.557 -15.764 1.00 80.62 86 GLY A C 1
ATOM 666 O O . GLY A 1 86 ? 3.551 -10.009 -14.924 1.00 80.62 86 GLY A O 1
ATOM 667 N N . PRO A 1 87 ? 4.229 -10.180 -17.054 1.00 77.69 87 PRO A N 1
ATOM 668 C CA . PRO A 1 87 ? 3.554 -8.965 -17.519 1.00 77.69 87 PRO A CA 1
ATOM 669 C C . PRO A 1 87 ? 2.028 -8.996 -17.349 1.00 77.69 87 PRO A C 1
ATOM 671 O O . PRO A 1 87 ? 1.413 -7.956 -17.126 1.00 77.69 87 PRO A O 1
ATOM 674 N N . ARG A 1 88 ? 1.408 -10.185 -17.401 1.00 80.44 88 ARG A N 1
ATOM 675 C CA . ARG A 1 88 ? -0.045 -10.340 -17.208 1.00 80.44 88 ARG A CA 1
ATOM 676 C C . ARG A 1 88 ? -0.473 -9.993 -15.786 1.00 80.44 88 ARG A C 1
ATOM 678 O O . ARG A 1 88 ? -1.448 -9.273 -15.622 1.00 80.44 88 ARG A O 1
ATOM 685 N N . VAL A 1 89 ? 0.285 -10.454 -14.788 1.00 80.62 89 VAL A N 1
ATOM 686 C CA . VAL A 1 89 ? 0.017 -10.182 -13.366 1.00 80.62 89 VAL A CA 1
ATOM 687 C C . VAL A 1 89 ? 0.101 -8.684 -13.093 1.00 80.62 89 VAL A C 1
ATOM 689 O O . VAL A 1 89 ? -0.737 -8.121 -12.392 1.00 80.62 89 VAL A O 1
ATOM 692 N N . CYS A 1 90 ? 1.074 -8.019 -13.714 1.00 79.25 90 CYS A N 1
ATOM 693 C CA . CYS A 1 90 ? 1.230 -6.584 -13.571 1.00 79.25 90 CYS A CA 1
ATOM 694 C C . CYS A 1 90 ? 0.052 -5.791 -14.152 1.00 79.25 90 CYS A C 1
ATOM 696 O O . CYS A 1 90 ? -0.474 -4.893 -13.498 1.00 79.25 90 CYS A O 1
ATOM 698 N N . TYR A 1 91 ? -0.412 -6.176 -15.345 1.00 80.62 91 TYR A N 1
ATOM 699 C CA . TYR A 1 91 ? -1.585 -5.563 -15.965 1.00 80.62 91 TYR A CA 1
ATOM 700 C C . TYR A 1 91 ? -2.856 -5.802 -15.142 1.00 80.62 91 TYR A C 1
ATOM 702 O O . TYR A 1 91 ? -3.610 -4.865 -14.898 1.00 80.62 91 TYR A O 1
ATOM 710 N N . THR A 1 92 ? -3.074 -7.028 -14.651 1.00 80.50 92 THR A N 1
ATOM 711 C CA . THR A 1 92 ? -4.248 -7.336 -13.821 1.00 80.50 92 THR A CA 1
ATOM 712 C C . THR A 1 92 ? -4.244 -6.563 -12.511 1.00 80.50 92 THR A C 1
ATOM 714 O O . THR A 1 92 ? -5.288 -6.062 -12.117 1.00 80.50 92 THR A O 1
ATOM 717 N N . MET A 1 93 ? -3.088 -6.407 -11.859 1.00 80.06 93 MET A N 1
ATOM 718 C CA . MET A 1 93 ? -2.996 -5.624 -10.623 1.00 80.06 93 MET A CA 1
ATOM 719 C C . MET A 1 93 ? -3.246 -4.139 -10.860 1.00 80.06 93 MET A C 1
ATOM 721 O O . MET A 1 93 ? -3.900 -3.491 -10.046 1.00 80.06 93 MET A O 1
ATOM 725 N N . TRP A 1 94 ? -2.796 -3.609 -11.996 1.00 77.50 94 TRP A N 1
ATOM 726 C CA . TRP A 1 94 ? -3.079 -2.227 -12.357 1.00 77.50 94 TRP A CA 1
ATOM 727 C C . TRP A 1 94 ? -4.561 -1.988 -12.658 1.00 77.50 94 TRP A C 1
ATOM 729 O O . TRP A 1 94 ? -5.134 -1.001 -12.204 1.00 77.50 94 TRP A O 1
ATOM 739 N N . VAL A 1 95 ? -5.210 -2.915 -13.367 1.00 79.69 95 VAL A N 1
ATOM 740 C CA . VAL A 1 95 ? -6.660 -2.862 -13.603 1.00 79.69 95 VAL A CA 1
ATOM 741 C C . VAL A 1 95 ? -7.435 -3.010 -12.293 1.00 79.69 95 VAL A C 1
ATOM 743 O O . VAL A 1 95 ? -8.389 -2.272 -12.076 1.00 79.69 95 VAL A O 1
ATOM 746 N N . SER A 1 96 ? -7.019 -3.908 -11.395 1.00 73.88 96 SER A N 1
ATOM 747 C CA . SER A 1 96 ? -7.652 -4.068 -10.080 1.00 73.88 96 SER A CA 1
ATOM 748 C C . SER A 1 96 ? -7.566 -2.807 -9.227 1.00 73.88 96 SER A C 1
ATOM 750 O O . SER A 1 96 ? -8.537 -2.494 -8.551 1.00 73.88 96 SER A O 1
ATOM 752 N N . PHE A 1 97 ? -6.460 -2.062 -9.286 1.00 73.06 97 PHE A N 1
ATOM 753 C CA . PHE A 1 97 ? -6.345 -0.764 -8.617 1.00 73.06 97 PHE A CA 1
ATOM 754 C C . PHE A 1 97 ? -7.389 0.240 -9.132 1.00 73.06 97 PHE A C 1
ATOM 756 O O . PHE A 1 97 ? -8.076 0.868 -8.336 1.00 73.06 97 PHE A O 1
ATOM 763 N N . TYR A 1 98 ? -7.561 0.335 -10.455 1.00 67.69 98 TYR A N 1
ATOM 764 C CA . TYR A 1 98 ? -8.555 1.217 -11.084 1.00 67.69 98 TYR A CA 1
ATOM 765 C C . TYR A 1 98 ? -10.010 0.796 -10.867 1.00 67.69 98 TYR A C 1
ATOM 767 O O . TYR A 1 98 ? -10.902 1.593 -11.119 1.00 67.69 98 TYR A O 1
ATOM 775 N N . LEU A 1 99 ? -10.258 -0.454 -10.478 1.00 64.81 99 LEU A N 1
ATOM 776 C CA . LEU A 1 99 ? -11.606 -0.984 -10.266 1.00 64.81 99 LEU A CA 1
ATOM 777 C C . LEU A 1 99 ? -12.031 -0.928 -8.789 1.00 64.81 99 LEU A C 1
ATOM 779 O O . LEU A 1 99 ? -13.203 -1.127 -8.483 1.00 64.81 99 LEU A O 1
ATOM 783 N N . PHE A 1 100 ? -11.078 -0.687 -7.882 1.00 61.53 100 PHE A N 1
ATOM 784 C CA . PHE A 1 100 ? -11.311 -0.528 -6.443 1.00 61.53 100 PHE A CA 1
ATOM 785 C C . PHE A 1 100 ? -11.600 0.932 -6.036 1.00 61.53 100 PHE A C 1
ATOM 787 O O . PHE A 1 100 ? -11.844 1.186 -4.856 1.00 61.53 100 PHE A O 1
ATOM 794 N N . PHE A 1 101 ? -11.585 1.865 -6.995 1.00 51.62 101 PHE A N 1
ATOM 795 C CA . PHE A 1 101 ? -11.870 3.295 -6.839 1.00 51.62 101 PHE A CA 1
ATOM 796 C C . PHE A 1 101 ? -12.842 3.758 -7.930 1.00 51.62 101 PHE A C 1
ATOM 798 O O . PHE A 1 101 ? -13.688 4.631 -7.636 1.00 51.62 101 PHE A O 1
#

pLDDT: mean 79.77, std 10.09, range [41.44, 94.5]

InterPro domains:
  IPR019421 7TM GPCR, serpentine receptor class d (Srd) [PF10317] (9-98)
  IPR050920 Nematode receptor-like class delta [PTHR22945] (7-93)

Solvent-accessible surface area (backbone atoms only — not comparable to full-atom values): 5598 Å² total; per-residue (Å²): 138,84,63,62,68,65,53,50,50,55,50,53,51,46,52,50,28,52,50,47,31,53,52,24,50,50,49,35,50,45,46,69,76,69,57,58,82,91,50,46,77,58,34,54,52,53,37,56,49,24,51,49,52,26,54,42,27,51,40,47,56,32,27,44,74,43,79,45,85,55,88,94,44,79,45,79,47,56,77,22,65,28,65,81,74,32,73,66,56,30,52,51,45,54,52,50,49,67,71,75,108